Protein AF-A0A662RCU9-F1 (afdb_monomer)

Mean predicted aligned error: 6.01 Å

Solvent-accessible surface area (backbone atoms only — not comparable to full-atom values): 5966 Å² total; per-residue (Å²): 140,81,83,80,76,75,90,62,93,69,84,50,67,68,84,78,65,52,59,76,55,39,24,73,44,54,66,70,54,44,43,20,51,72,50,73,40,36,67,65,38,50,54,44,50,52,38,28,76,72,67,77,38,54,66,72,57,39,50,54,54,45,58,60,65,41,68,85,55,50,69,67,56,45,49,60,42,58,72,68,64,48,66,28,91,62,38,67,61,48,54,55,50,43,48,76,72,66,37,78

pLDDT: mean 91.44, std 13.83, range [39.72, 98.31]

Foldseek 3Di:
DDPPPPPDPPALEDDFDPAPTFWPHDLLLLLCVLLVNNVVLVVLVVCVVVVVDPPVRSVVVSVVSSPPRDPVSSCVSVVPIGTDPCSVVVVVVSVVVNGD

Radius of gyration: 18.91 Å; Cα contacts (8 Å, |Δi|>4): 83; chains: 1; bounding box: 43×23×54 Å

Structure (mmCIF, N/CA/C/O backbone):
data_AF-A0A662RCU9-F1
#
_entry.id   AF-A0A662RCU9-F1
#
loop_
_atom_site.group_PDB
_atom_site.id
_atom_site.type_symbol
_atom_site.label_atom_id
_atom_site.label_alt_id
_atom_site.label_comp_id
_atom_site.label_asym_id
_atom_site.label_entity_id
_atom_site.label_seq_id
_atom_site.pdbx_PDB_ins_code
_atom_site.Cartn_x
_atom_site.Cartn_y
_atom_site.Cartn_z
_atom_site.occupancy
_atom_site.B_iso_or_equiv
_atom_site.auth_seq_id
_atom_site.auth_comp_id
_atom_site.auth_asym_id
_atom_site.auth_atom_id
_atom_site.pdbx_PDB_model_num
ATOM 1 N N . MET A 1 1 ? 25.693 6.843 -37.646 1.00 43.75 1 MET A N 1
ATOM 2 C CA . MET A 1 1 ? 24.711 5.852 -37.158 1.00 43.75 1 MET A CA 1
ATOM 3 C C . MET A 1 1 ? 25.482 4.606 -36.757 1.00 43.75 1 MET A C 1
ATOM 5 O O . MET A 1 1 ? 25.888 3.867 -37.638 1.00 43.75 1 MET A O 1
ATOM 9 N N . SER A 1 2 ? 25.787 4.421 -35.472 1.00 39.72 2 SER A N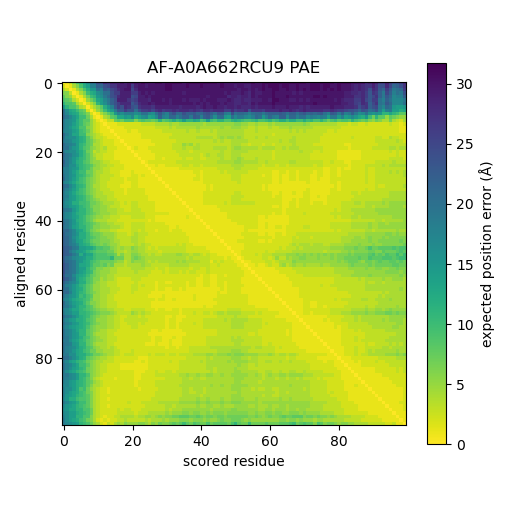 1
ATOM 10 C CA . SER A 1 2 ? 26.434 3.189 -35.005 1.00 39.72 2 SER A CA 1
ATOM 11 C C . SER A 1 2 ? 25.495 2.509 -34.022 1.00 39.72 2 SER A C 1
ATOM 13 O O . SER A 1 2 ? 25.375 2.923 -32.866 1.00 39.72 2 SER A O 1
ATOM 15 N N . SER A 1 3 ? 24.753 1.524 -34.532 1.00 49.75 3 SER A N 1
ATOM 16 C CA . SER A 1 3 ? 23.929 0.638 -33.723 1.00 49.75 3 SER A CA 1
ATOM 17 C C . SER A 1 3 ? 24.857 -0.180 -32.837 1.00 49.75 3 SER A C 1
ATOM 19 O O . SER A 1 3 ? 25.501 -1.126 -33.292 1.00 49.75 3 SER A O 1
ATOM 21 N N . HIS A 1 4 ? 24.915 0.172 -31.559 1.00 48.53 4 HIS A N 1
ATOM 22 C CA . HIS A 1 4 ? 25.450 -0.722 -30.548 1.00 48.53 4 HIS A CA 1
ATOM 23 C C . HIS A 1 4 ? 24.389 -1.796 -30.309 1.00 48.53 4 HIS A C 1
ATOM 25 O O . HIS A 1 4 ? 23.590 -1.712 -29.379 1.00 48.53 4 HIS A O 1
ATOM 31 N N . ALA A 1 5 ? 24.341 -2.784 -31.205 1.00 52.72 5 ALA A N 1
ATOM 32 C CA . ALA A 1 5 ? 23.656 -4.039 -30.954 1.00 52.72 5 ALA A CA 1
ATOM 33 C C . ALA A 1 5 ? 24.426 -4.744 -29.833 1.00 52.72 5 ALA A C 1
ATOM 35 O O . ALA A 1 5 ? 25.366 -5.504 -30.059 1.00 52.72 5 ALA A O 1
ATOM 36 N N . CYS A 1 6 ? 24.076 -4.399 -28.601 1.00 45.31 6 CYS A N 1
ATOM 37 C CA . CYS A 1 6 ? 24.573 -5.056 -27.415 1.00 45.31 6 CYS A CA 1
ATOM 38 C C . CYS A 1 6 ? 24.052 -6.502 -27.427 1.00 45.31 6 CYS A C 1
ATOM 40 O O . CYS A 1 6 ? 22.869 -6.771 -27.225 1.00 45.31 6 CYS A O 1
ATOM 42 N N . ASN A 1 7 ? 24.950 -7.430 -27.749 1.00 55.84 7 ASN A N 1
ATOM 43 C CA . ASN A 1 7 ? 24.698 -8.858 -27.898 1.00 55.84 7 ASN A CA 1
ATOM 44 C C .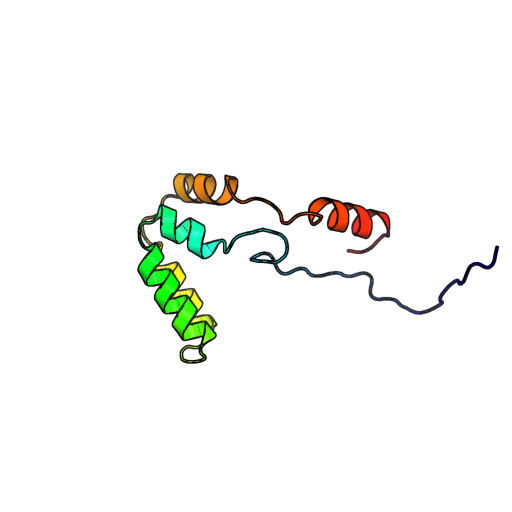 ASN A 1 7 ? 24.922 -9.574 -26.554 1.00 55.84 7 ASN A C 1
ATOM 46 O O . ASN A 1 7 ? 25.851 -10.360 -26.388 1.00 55.84 7 ASN A O 1
ATOM 50 N N . GLY A 1 8 ? 24.085 -9.242 -25.569 1.00 51.16 8 GLY A N 1
ATOM 51 C CA . GLY A 1 8 ? 24.011 -9.899 -24.265 1.00 51.16 8 GLY A CA 1
ATOM 52 C C . GLY A 1 8 ? 22.567 -10.310 -23.994 1.00 51.16 8 GLY A C 1
ATOM 53 O O . GLY A 1 8 ? 21.638 -9.606 -24.383 1.00 51.16 8 GLY A O 1
ATOM 54 N N . LYS A 1 9 ? 22.338 -11.458 -23.351 1.00 60.94 9 LYS A N 1
ATOM 55 C CA . LYS A 1 9 ? 21.009 -11.849 -22.854 1.00 60.94 9 LYS A CA 1
ATOM 56 C C . LYS A 1 9 ? 20.601 -10.901 -21.716 1.00 60.94 9 LYS A C 1
ATOM 58 O O . LYS A 1 9 ? 20.697 -11.267 -20.551 1.00 60.94 9 LYS A O 1
ATOM 63 N N . TYR A 1 10 ? 20.214 -9.667 -22.034 1.00 68.38 10 TYR A N 1
ATOM 64 C CA . TYR A 1 10 ? 19.720 -8.720 -21.039 1.00 68.38 10 TYR A CA 1
ATOM 65 C C . TYR A 1 10 ? 18.464 -9.291 -20.392 1.00 68.38 10 TYR A C 1
ATOM 67 O O . TYR A 1 10 ? 17.600 -9.836 -21.087 1.00 68.38 10 TYR A O 1
ATOM 75 N N . ALA A 1 11 ? 18.381 -9.180 -19.066 1.00 75.56 11 ALA A N 1
ATOM 76 C CA . ALA A 1 11 ? 17.164 -9.483 -18.335 1.00 75.56 11 ALA A CA 1
ATOM 77 C C . ALA A 1 11 ? 16.013 -8.683 -18.963 1.00 75.56 11 ALA A C 1
ATOM 79 O O . ALA A 1 11 ? 16.095 -7.464 -19.088 1.00 75.56 11 ALA A O 1
ATOM 80 N N . ARG A 1 12 ? 14.971 -9.389 -19.410 1.00 88.25 12 ARG A N 1
ATOM 81 C CA . ARG A 1 12 ? 13.743 -8.808 -19.981 1.00 88.25 12 ARG A CA 1
ATOM 82 C C . ARG A 1 12 ? 12.569 -8.932 -19.014 1.00 88.25 12 ARG A C 1
ATOM 84 O O . ARG A 1 12 ? 11.436 -9.066 -19.458 1.00 88.25 12 ARG A O 1
ATOM 91 N N . LEU A 1 13 ? 12.862 -8.989 -17.722 1.00 93.44 13 LEU A N 1
ATOM 92 C CA . LEU A 1 13 ? 11.884 -9.083 -16.649 1.00 93.44 13 LEU A CA 1
ATOM 93 C C . LEU A 1 13 ? 12.156 -7.942 -15.676 1.00 93.44 13 LEU A C 1
ATOM 95 O O . LEU A 1 13 ? 13.297 -7.797 -15.231 1.00 93.44 13 LEU A O 1
ATOM 99 N N . ILE A 1 14 ? 11.127 -7.164 -15.362 1.00 94.12 14 ILE A N 1
ATOM 100 C CA . ILE A 1 14 ? 11.165 -6.146 -14.316 1.00 94.12 14 ILE A CA 1
ATOM 101 C C . ILE A 1 14 ? 10.101 -6.502 -13.285 1.00 94.12 14 ILE A C 1
ATOM 103 O O . ILE A 1 14 ? 8.953 -6.766 -13.626 1.00 94.12 14 ILE A O 1
ATOM 107 N N . VAL A 1 15 ? 10.497 -6.523 -12.016 1.00 95.75 15 VAL A N 1
ATOM 108 C CA . VAL A 1 15 ? 9.585 -6.729 -10.892 1.00 95.75 15 VAL A CA 1
ATOM 109 C C . VAL A 1 15 ? 9.612 -5.460 -10.067 1.00 95.75 15 VAL A C 1
ATOM 111 O O . VAL A 1 15 ? 10.685 -4.997 -9.682 1.00 95.75 15 VAL A O 1
ATOM 114 N N . PHE A 1 16 ? 8.433 -4.902 -9.837 1.00 96.25 16 PHE A N 1
ATOM 115 C CA . PHE A 1 16 ? 8.249 -3.767 -8.954 1.00 96.25 16 PHE A CA 1
ATOM 116 C C . PHE A 1 16 ? 7.617 -4.259 -7.666 1.00 96.25 16 PHE A C 1
ATOM 118 O O . PHE A 1 16 ? 6.728 -5.113 -7.691 1.00 96.25 16 PHE A O 1
ATOM 125 N N . ASP A 1 17 ? 8.074 -3.691 -6.561 1.00 95.75 17 ASP A N 1
ATOM 126 C CA . ASP A 1 17 ? 7.237 -3.626 -5.377 1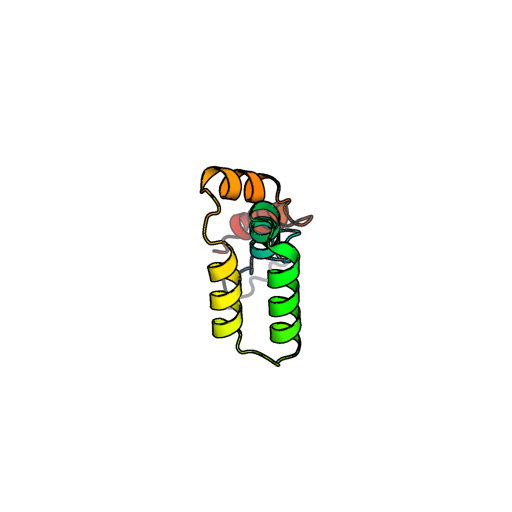.00 95.75 17 ASP A CA 1
ATOM 127 C C . ASP A 1 17 ? 6.034 -2.701 -5.648 1.00 95.75 17 ASP A C 1
ATOM 129 O O . ASP A 1 17 ? 6.030 -1.932 -6.616 1.00 95.75 17 ASP A O 1
ATOM 133 N N . MET A 1 18 ? 4.992 -2.799 -4.830 1.00 95.50 18 MET A N 1
ATOM 134 C CA . MET A 1 18 ? 3.774 -2.008 -4.984 1.00 95.50 18 MET A CA 1
ATOM 135 C C . MET A 1 18 ? 3.800 -0.788 -4.066 1.00 95.50 18 MET A C 1
ATOM 137 O O . MET A 1 18 ? 3.913 0.339 -4.563 1.00 95.50 18 MET A O 1
ATOM 141 N N . ASP A 1 19 ? 3.705 -1.031 -2.759 1.00 95.69 19 ASP A N 1
ATOM 142 C CA . ASP A 1 19 ? 3.636 -0.003 -1.724 1.00 95.69 19 ASP A CA 1
ATOM 143 C C . ASP A 1 19 ? 4.912 0.852 -1.741 1.00 95.69 19 ASP A C 1
ATOM 145 O O . ASP A 1 19 ? 6.016 0.353 -1.981 1.00 95.69 19 ASP A O 1
ATOM 149 N N . SER A 1 20 ? 4.757 2.169 -1.598 1.00 93.50 20 SER A N 1
ATOM 150 C CA . SER A 1 20 ? 5.857 3.146 -1.664 1.00 93.50 20 SER A CA 1
ATOM 151 C C . SER A 1 20 ? 6.768 3.046 -2.912 1.00 93.50 20 SER A C 1
ATOM 153 O O . SER A 1 20 ? 7.873 3.593 -2.932 1.00 93.50 20 SER A O 1
ATOM 155 N N . THR A 1 21 ? 6.320 2.366 -3.977 1.00 96.31 21 THR A N 1
ATOM 156 C CA . THR A 1 21 ? 7.082 2.142 -5.218 1.00 96.31 21 THR A CA 1
ATOM 157 C C . THR A 1 21 ? 6.255 2.508 -6.445 1.00 96.31 21 THR A C 1
ATOM 159 O O . THR A 1 21 ? 6.571 3.483 -7.128 1.00 96.31 21 THR A O 1
ATOM 162 N N . LEU A 1 22 ? 5.176 1.775 -6.732 1.00 97.50 22 LEU A N 1
ATOM 163 C CA . LEU A 1 22 ? 4.249 2.108 -7.821 1.00 97.50 22 LEU A CA 1
ATOM 164 C C . LEU A 1 22 ? 3.112 3.019 -7.361 1.00 97.50 22 LEU A C 1
ATOM 166 O O . LEU A 1 22 ? 2.555 3.755 -8.177 1.00 97.50 22 LEU A O 1
ATOM 170 N N . ILE A 1 23 ? 2.781 2.973 -6.075 1.00 97.12 23 ILE A N 1
ATOM 171 C CA . ILE A 1 23 ? 1.751 3.795 -5.442 1.00 97.12 23 ILE A CA 1
ATOM 172 C C . ILE A 1 23 ? 2.351 4.651 -4.327 1.00 97.12 23 ILE A C 1
ATOM 174 O O . ILE A 1 23 ? 3.325 4.251 -3.689 1.00 97.12 23 ILE A O 1
ATOM 178 N N . ASP A 1 24 ? 1.758 5.822 -4.103 1.00 94.81 24 ASP A N 1
ATOM 179 C CA . ASP A 1 24 ? 2.141 6.758 -3.036 1.00 94.81 24 ASP A CA 1
ATOM 180 C C . ASP A 1 24 ? 1.373 6.450 -1.741 1.00 94.81 24 ASP A C 1
ATOM 182 O O . ASP A 1 24 ? 0.657 7.286 -1.189 1.00 94.81 24 ASP A O 1
ATOM 186 N N . ALA A 1 25 ? 1.404 5.185 -1.326 1.00 94.88 25 ALA A N 1
ATOM 187 C CA . ALA A 1 25 ? 0.722 4.714 -0.130 1.00 94.88 25 ALA A CA 1
ATOM 188 C C . ALA A 1 25 ? 1.303 3.385 0.358 1.00 94.88 25 ALA A C 1
ATOM 190 O O . ALA A 1 25 ? 1.918 2.637 -0.404 1.00 94.88 25 ALA A O 1
ATOM 191 N N . GLU A 1 26 ? 1.004 3.085 1.620 1.00 95.19 26 GLU A N 1
ATOM 192 C CA . GLU A 1 26 ? 1.046 1.742 2.185 1.00 95.19 26 GLU A CA 1
ATOM 193 C C . GLU A 1 26 ? -0.390 1.205 2.217 1.00 95.19 26 GLU A C 1
ATOM 195 O O . GLU A 1 26 ? -1.226 1.668 2.998 1.00 95.19 26 GLU A O 1
ATOM 200 N N . THR A 1 27 ? -0.708 0.226 1.368 1.00 96.75 27 THR A N 1
ATOM 201 C CA . THR A 1 27 ? -2.085 -0.275 1.196 1.00 96.75 27 THR A CA 1
ATOM 202 C C . THR A 1 27 ? -2.697 -0.739 2.519 1.00 96.75 27 THR A C 1
ATOM 204 O O . THR A 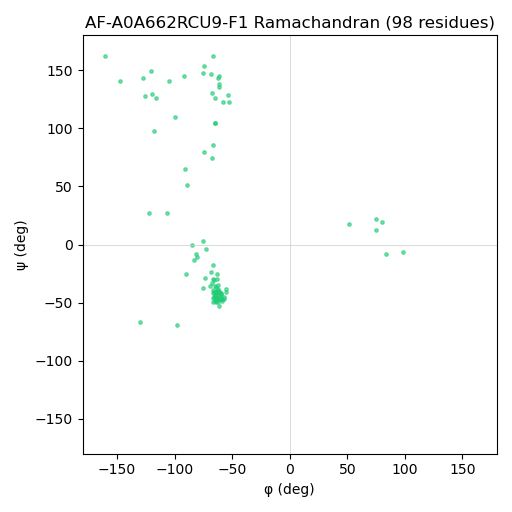1 27 ? -3.880 -0.523 2.787 1.00 96.75 27 THR A O 1
ATOM 207 N N . ILE A 1 28 ? -1.892 -1.367 3.379 1.00 96.75 28 ILE A N 1
ATOM 208 C CA . ILE A 1 28 ? -2.358 -1.858 4.678 1.00 96.75 28 ILE A CA 1
ATOM 209 C C . ILE A 1 28 ? -2.753 -0.726 5.633 1.00 96.75 28 ILE A C 1
ATOM 211 O O . ILE A 1 28 ? -3.669 -0.916 6.433 1.00 96.75 28 ILE A O 1
ATOM 215 N N . ASP A 1 29 ? -2.126 0.445 5.518 1.00 95.62 29 ASP A N 1
ATOM 216 C CA . ASP A 1 29 ? -2.436 1.608 6.347 1.00 95.62 29 ASP A CA 1
ATOM 217 C C . ASP A 1 29 ? -3.754 2.254 5.900 1.00 95.62 29 ASP A C 1
ATOM 219 O O . ASP A 1 29 ? -4.566 2.638 6.742 1.00 95.62 29 ASP A O 1
ATOM 223 N N . GLU A 1 30 ? -4.035 2.299 4.593 1.00 97.06 30 GLU A N 1
ATOM 224 C CA . GLU A 1 30 ? -5.329 2.773 4.077 1.00 97.06 30 GLU A CA 1
ATOM 225 C C . GLU A 1 30 ? -6.486 1.857 4.498 1.00 97.06 30 GLU A C 1
ATOM 227 O O . GLU A 1 30 ? -7.535 2.323 4.956 1.00 97.06 30 GLU A O 1
ATOM 232 N N . LEU A 1 31 ? -6.274 0.538 4.456 1.00 98.06 31 LEU A N 1
ATOM 233 C CA . LEU A 1 31 ? -7.238 -0.427 4.989 1.00 98.06 31 LEU A CA 1
ATOM 234 C C . LEU A 1 31 ? -7.425 -0.267 6.506 1.00 98.06 31 LEU A C 1
ATOM 236 O O . LEU A 1 31 ? -8.551 -0.349 7.002 1.00 98.06 31 LEU A O 1
ATOM 240 N N . ALA A 1 32 ? -6.347 -0.010 7.249 1.00 97.88 32 ALA A N 1
ATOM 241 C CA . ALA A 1 32 ? -6.399 0.197 8.693 1.00 97.88 32 ALA A CA 1
ATOM 242 C C . ALA A 1 32 ? -7.167 1.470 9.069 1.00 97.88 32 ALA A C 1
ATOM 244 O O . ALA A 1 32 ? -7.984 1.439 9.991 1.00 97.88 32 ALA A O 1
ATOM 245 N N . LYS A 1 33 ? -6.978 2.567 8.323 1.00 96.62 33 LYS A N 1
ATOM 246 C CA . LYS A 1 33 ? -7.768 3.800 8.470 1.00 96.62 33 LYS A CA 1
ATOM 247 C C . LYS A 1 33 ? -9.252 3.532 8.239 1.00 96.62 33 LYS A C 1
ATOM 249 O O . LYS A 1 33 ? -10.078 3.928 9.060 1.00 96.62 33 LYS A O 1
ATOM 254 N N . 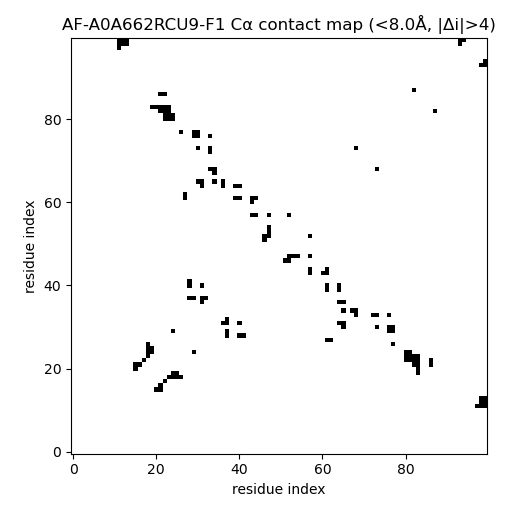ALA A 1 34 ? -9.600 2.804 7.177 1.00 97.12 34 ALA A N 1
ATOM 255 C CA . ALA A 1 34 ? -10.987 2.429 6.904 1.00 97.12 34 ALA A CA 1
ATOM 256 C C . ALA A 1 34 ? -11.585 1.538 8.011 1.00 97.12 34 ALA A C 1
ATOM 258 O O . ALA A 1 34 ? -12.764 1.674 8.354 1.00 97.12 34 ALA A O 1
ATOM 259 N N . ALA A 1 35 ? -10.777 0.663 8.610 1.00 97.50 35 ALA A N 1
ATOM 260 C CA . ALA A 1 35 ? -11.168 -0.192 9.729 1.00 97.50 35 ALA A CA 1
ATOM 261 C C . ALA A 1 35 ? -11.154 0.514 11.103 1.00 97.50 35 ALA A C 1
ATOM 263 O O . ALA A 1 35 ? -11.682 -0.041 12.063 1.00 97.50 35 ALA A O 1
ATOM 264 N N . GLY A 1 36 ? -10.604 1.730 11.206 1.00 97.62 36 GLY A N 1
ATOM 265 C CA . GLY A 1 36 ? -10.484 2.473 12.465 1.00 97.62 36 GLY A CA 1
ATOM 266 C C . GLY A 1 36 ? -9.390 1.956 13.408 1.00 97.62 36 GLY A C 1
ATOM 267 O O . GLY A 1 36 ? -9.471 2.211 14.602 1.00 97.62 36 GLY A O 1
ATOM 268 N N . VAL A 1 37 ? -8.395 1.235 12.881 1.00 98.25 37 VAL A N 1
ATOM 269 C CA . VAL A 1 37 ? -7.287 0.594 13.629 1.00 98.25 37 VAL A CA 1
ATOM 270 C C . VAL A 1 37 ? -5.910 1.075 13.147 1.00 98.25 37 VAL A C 1
ATOM 272 O O . VAL A 1 37 ? -4.920 0.339 13.164 1.00 98.25 37 VAL A O 1
ATOM 275 N N . GLY A 1 38 ? -5.863 2.298 12.611 1.00 97.44 38 GLY A N 1
ATOM 276 C CA . GLY A 1 38 ? -4.662 2.871 11.999 1.00 97.44 38 GLY A CA 1
ATOM 277 C C . GLY A 1 38 ? -3.486 2.969 12.970 1.00 97.44 38 GLY A C 1
ATOM 278 O O . GLY A 1 38 ? -2.370 2.595 12.616 1.00 97.44 38 GLY A O 1
ATOM 279 N N . ASP A 1 39 ? -3.745 3.399 14.205 1.00 97.62 39 ASP A N 1
ATOM 280 C CA . ASP A 1 39 ? -2.705 3.593 15.218 1.00 97.62 39 ASP A CA 1
ATOM 281 C C . ASP A 1 39 ? -2.072 2.258 15.643 1.00 97.62 39 ASP A C 1
ATOM 283 O O . ASP A 1 39 ? -0.848 2.145 15.760 1.00 97.62 39 ASP A O 1
ATOM 287 N N . GLU A 1 40 ? -2.880 1.209 15.817 1.00 97.88 40 GLU A N 1
ATOM 288 C CA . GLU A 1 40 ? -2.395 -0.127 16.165 1.00 97.88 40 GLU A CA 1
ATOM 289 C C . GLU A 1 40 ? -1.564 -0.750 15.040 1.00 97.88 40 GLU A C 1
ATOM 291 O O . GLU A 1 40 ? -0.543 -1.397 15.301 1.00 97.88 40 GLU A O 1
ATOM 296 N N . VAL A 1 41 ? -1.979 -0.552 13.785 1.00 97.88 41 VAL A N 1
ATOM 297 C CA . VAL A 1 41 ? -1.219 -1.012 12.616 1.00 97.88 41 VAL A CA 1
ATOM 298 C C . VAL A 1 41 ? 0.108 -0.262 12.504 1.00 97.88 41 VAL A C 1
ATOM 300 O O . VAL A 1 41 ? 1.143 -0.915 12.343 1.00 97.88 41 VAL A O 1
ATOM 303 N N . ALA A 1 42 ? 0.109 1.063 12.679 1.00 95.88 42 ALA A N 1
ATOM 304 C CA . ALA A 1 42 ? 1.315 1.888 12.638 1.00 95.88 42 ALA A CA 1
ATOM 305 C C . ALA A 1 42 ? 2.338 1.473 13.707 1.00 95.88 42 ALA A C 1
ATOM 3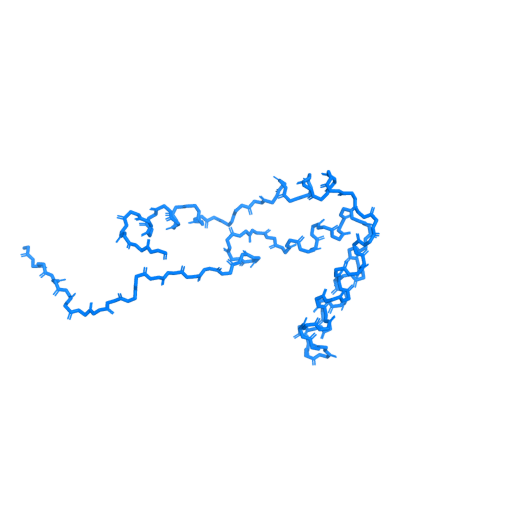07 O O . ALA A 1 42 ? 3.531 1.351 13.422 1.00 95.88 42 ALA A O 1
ATOM 308 N N . GLU A 1 43 ? 1.880 1.176 14.925 1.00 96.75 43 GLU A N 1
ATOM 309 C CA . GLU A 1 43 ? 2.754 0.710 16.003 1.00 96.75 43 GLU A CA 1
ATOM 310 C C . GLU A 1 43 ? 3.393 -0.652 15.686 1.00 96.75 43 GLU A C 1
ATOM 312 O O . GLU A 1 43 ? 4.591 -0.852 15.910 1.00 96.75 43 GLU A O 1
ATOM 317 N N . ILE A 1 44 ? 2.633 -1.594 15.113 1.00 96.81 44 ILE A N 1
ATOM 318 C CA . ILE A 1 44 ? 3.193 -2.883 14.678 1.00 96.81 44 ILE A CA 1
ATOM 319 C C . ILE A 1 44 ? 4.207 -2.677 13.548 1.00 96.81 44 ILE A C 1
ATOM 321 O O . ILE A 1 44 ? 5.282 -3.282 13.585 1.00 96.81 44 ILE A O 1
ATOM 325 N N . THR A 1 45 ? 3.895 -1.823 12.569 1.00 94.31 45 THR A N 1
ATOM 326 C CA . THR A 1 45 ? 4.798 -1.488 11.459 1.00 94.31 45 THR A CA 1
ATOM 327 C C . THR A 1 45 ? 6.110 -0.906 11.984 1.00 94.31 45 THR A C 1
ATOM 329 O O . THR A 1 45 ? 7.181 -1.405 11.639 1.00 94.31 45 THR A O 1
ATOM 332 N N . ARG A 1 46 ? 6.046 0.066 12.902 1.00 94.81 46 ARG A N 1
ATOM 333 C CA . ARG A 1 46 ? 7.225 0.682 13.528 1.00 94.81 46 ARG A CA 1
ATOM 334 C C . ARG A 1 46 ? 8.115 -0.354 14.214 1.00 94.81 46 ARG A C 1
ATOM 336 O O . ARG A 1 46 ? 9.327 -0.362 14.011 1.00 94.81 46 ARG A O 1
ATOM 343 N N . ARG A 1 47 ? 7.526 -1.259 15.000 1.00 95.44 47 ARG A N 1
ATOM 344 C CA . ARG A 1 47 ? 8.273 -2.329 15.682 1.00 95.44 47 ARG A CA 1
ATOM 345 C C . ARG A 1 47 ? 8.918 -3.305 14.698 1.00 95.44 47 ARG A C 1
ATOM 347 O O . ARG A 1 47 ? 10.067 -3.694 14.892 1.00 95.44 47 ARG A O 1
ATOM 354 N N . ALA A 1 48 ? 8.212 -3.674 13.631 1.00 94.94 48 ALA A N 1
ATOM 355 C CA . ALA A 1 48 ? 8.754 -4.542 12.588 1.00 94.94 48 ALA A CA 1
ATOM 356 C C . ALA A 1 48 ? 9.936 -3.888 11.856 1.00 94.94 48 ALA A C 1
ATOM 358 O O . ALA A 1 48 ? 10.982 -4.513 11.697 1.00 94.94 48 ALA A O 1
ATOM 359 N N . MET A 1 49 ? 9.813 -2.611 11.483 1.00 91.06 49 MET A N 1
ATOM 360 C CA . MET A 1 49 ? 10.884 -1.854 10.820 1.00 91.06 49 MET A CA 1
ATOM 361 C C . MET A 1 49 ? 12.108 -1.634 11.718 1.00 91.06 49 MET A C 1
ATOM 363 O O . MET A 1 49 ? 13.232 -1.616 11.223 1.00 91.06 49 MET A O 1
ATOM 367 N N . ASN A 1 50 ? 11.913 -1.538 13.035 1.00 96.12 50 ASN A N 1
ATOM 368 C CA . ASN A 1 50 ? 12.998 -1.501 14.019 1.00 96.12 50 ASN A CA 1
ATOM 369 C C . ASN A 1 50 ? 13.704 -2.859 14.217 1.00 96.12 50 ASN A C 1
ATOM 371 O O . ASN A 1 50 ? 14.651 -2.948 14.998 1.00 96.12 50 ASN A O 1
ATOM 375 N N . GLY A 1 51 ? 13.241 -3.927 13.559 1.00 94.50 51 GLY A N 1
ATOM 376 C CA . GLY A 1 51 ? 13.764 -5.281 13.744 1.00 94.50 51 GLY A CA 1
ATOM 377 C C . GLY A 1 51 ? 13.323 -5.947 15.052 1.00 94.50 51 GLY A C 1
ATOM 378 O O . GLY A 1 51 ? 13.868 -6.981 15.426 1.00 94.50 51 GLY A O 1
ATOM 379 N N . GLU A 1 52 ? 12.333 -5.383 15.751 1.00 95.50 52 GLU A N 1
ATOM 380 C CA . GLU A 1 52 ? 11.789 -5.931 17.003 1.00 95.50 52 GLU A CA 1
ATOM 381 C C . GLU A 1 52 ? 10.758 -7.049 16.761 1.00 95.50 52 GLU A C 1
ATOM 383 O O . GLU A 1 52 ? 10.283 -7.677 17.709 1.00 95.50 52 GLU A O 1
ATOM 388 N N . MET A 1 53 ? 10.362 -7.268 15.503 1.00 94.00 53 MET A N 1
ATOM 389 C CA . MET A 1 53 ? 9.361 -8.254 15.104 1.00 94.00 53 MET A CA 1
ATOM 390 C C . MET A 1 53 ? 9.677 -8.817 13.717 1.00 94.00 53 MET A C 1
ATOM 392 O O . MET A 1 53 ? 10.058 -8.073 12.816 1.00 94.00 53 MET A O 1
ATOM 396 N N . ASP A 1 54 ? 9.473 -10.125 13.537 1.00 95.94 54 ASP A N 1
ATOM 397 C CA . ASP A 1 54 ? 9.568 -10.770 12.226 1.00 95.94 54 ASP A CA 1
ATOM 398 C C . ASP A 1 54 ? 8.524 -10.201 11.251 1.00 95.94 54 ASP A C 1
ATOM 400 O O . ASP A 1 54 ? 7.379 -9.938 11.627 1.00 95.94 54 ASP A O 1
ATOM 404 N N . TYR A 1 55 ? 8.892 -10.067 9.975 1.00 91.50 55 TYR A N 1
ATOM 405 C CA . TYR A 1 55 ? 8.001 -9.534 8.942 1.00 91.50 55 TYR A CA 1
ATOM 406 C C . TYR A 1 55 ? 6.696 -10.336 8.825 1.00 91.50 55 TYR A C 1
ATOM 408 O O . TYR A 1 55 ? 5.606 -9.760 8.763 1.00 91.50 55 TYR A O 1
ATOM 416 N N . GLY A 1 56 ? 6.785 -11.669 8.819 1.00 96.00 56 GLY A N 1
ATOM 417 C CA . GLY A 1 56 ? 5.623 -12.541 8.687 1.00 96.00 56 GLY A CA 1
ATOM 418 C C . GLY A 1 56 ? 4.723 -12.495 9.920 1.00 96.00 56 GLY A C 1
ATOM 419 O O . GLY A 1 56 ? 3.499 -12.579 9.801 1.00 96.00 56 GLY A O 1
ATOM 420 N N . GLU A 1 57 ? 5.296 -12.360 11.115 1.00 96.81 57 GLU A N 1
ATOM 421 C CA . GLU A 1 57 ? 4.529 -12.102 12.337 1.00 96.81 57 GLU A CA 1
ATOM 422 C C . GLU A 1 57 ? 3.816 -10.742 12.276 1.00 96.81 57 GLU A C 1
ATOM 424 O O . GLU A 1 57 ? 2.602 -10.672 12.496 1.00 96.81 57 GLU A O 1
ATOM 429 N N . ALA A 1 58 ? 4.540 -9.682 11.916 1.00 96.94 58 ALA A N 1
ATOM 430 C CA . ALA A 1 58 ? 4.007 -8.330 11.812 1.00 96.94 58 ALA A CA 1
ATOM 431 C C . ALA A 1 58 ? 2.870 -8.236 10.793 1.00 96.94 58 ALA A C 1
ATOM 433 O O . ALA A 1 58 ? 1.835 -7.629 11.068 1.00 96.94 58 ALA A O 1
ATOM 434 N N . LEU A 1 59 ? 3.019 -8.864 9.624 1.00 96.88 59 LEU A N 1
ATOM 435 C CA . LEU A 1 59 ? 1.969 -8.909 8.608 1.00 96.88 59 LEU A CA 1
ATOM 436 C C . LEU A 1 59 ? 0.707 -9.608 9.130 1.00 96.88 59 LEU A C 1
ATOM 438 O O . LEU A 1 59 ? -0.387 -9.062 9.007 1.00 96.88 59 LEU A O 1
ATOM 442 N N . ARG A 1 60 ? 0.843 -10.776 9.774 1.00 98.00 60 ARG A N 1
ATOM 443 C CA . ARG A 1 60 ? -0.312 -11.500 10.336 1.00 98.00 60 ARG A CA 1
ATOM 444 C C . ARG A 1 60 ? -1.044 -10.681 11.394 1.00 98.00 60 ARG A C 1
ATOM 446 O O . ARG A 1 60 ? -2.272 -10.673 11.395 1.00 98.00 60 ARG A O 1
ATOM 453 N N . LYS A 1 61 ? -0.314 -9.992 12.277 1.00 98.00 61 LYS A N 1
ATOM 454 C CA . LYS A 1 61 ? -0.925 -9.139 13.306 1.00 98.00 61 LYS A CA 1
ATOM 455 C C . LYS A 1 61 ? -1.668 -7.956 12.688 1.00 98.00 61 LYS A C 1
ATOM 457 O O . LYS A 1 61 ? -2.819 -7.742 13.047 1.00 98.00 61 LYS A O 1
ATOM 462 N N . ARG A 1 62 ? -1.055 -7.243 11.736 1.00 98.25 62 ARG A N 1
ATOM 463 C CA . ARG A 1 62 ? -1.694 -6.103 11.056 1.00 98.25 62 ARG A CA 1
ATOM 464 C C . ARG A 1 62 ? -2.962 -6.527 10.314 1.00 98.25 62 ARG A C 1
ATOM 466 O O . ARG A 1 62 ? -4.010 -5.931 10.514 1.00 98.25 62 ARG A O 1
ATOM 473 N N . VAL A 1 63 ? -2.911 -7.624 9.555 1.00 97.88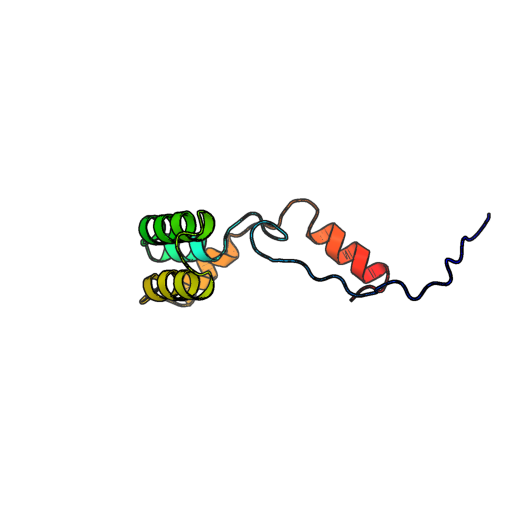 63 VAL A N 1
ATOM 474 C CA . VAL A 1 63 ? -4.091 -8.149 8.842 1.00 97.88 63 VAL A CA 1
ATOM 475 C C . VAL A 1 63 ? -5.185 -8.613 9.809 1.00 97.88 63 VAL A C 1
ATOM 477 O O . VAL A 1 63 ? -6.367 -8.415 9.540 1.00 97.88 63 VAL A O 1
ATOM 480 N N . ALA A 1 64 ? -4.828 -9.199 10.956 1.00 98.19 64 ALA A N 1
ATOM 481 C CA . ALA A 1 64 ? -5.813 -9.625 11.950 1.00 98.19 64 ALA A CA 1
ATOM 482 C C . ALA A 1 64 ? -6.623 -8.457 12.541 1.00 98.19 64 ALA A C 1
ATOM 484 O O . ALA A 1 64 ? -7.786 -8.663 12.895 1.00 98.19 64 ALA A O 1
ATOM 485 N N . LEU A 1 65 ? -6.037 -7.255 12.623 1.00 98.25 65 LEU A N 1
ATOM 486 C CA . LEU A 1 65 ? -6.719 -6.041 13.086 1.00 98.25 65 LEU A CA 1
ATOM 487 C C . LEU A 1 65 ? -7.795 -5.556 12.107 1.00 98.25 65 LEU A C 1
ATOM 489 O O . LEU A 1 65 ? -8.758 -4.929 12.529 1.00 98.25 65 LEU A O 1
ATOM 493 N N . LEU A 1 66 ? -7.701 -5.918 10.825 1.00 98.25 66 LEU A N 1
ATOM 494 C CA . LEU A 1 66 ? -8.693 -5.556 9.805 1.00 98.25 66 LEU A CA 1
ATOM 495 C C . LEU A 1 66 ? -9.996 -6.375 9.906 1.00 98.25 66 LEU A C 1
ATOM 497 O O . LEU A 1 66 ? -10.892 -6.245 9.069 1.00 98.25 66 LEU A O 1
ATOM 501 N N . ARG A 1 67 ? -10.125 -7.257 10.907 1.00 97.62 67 ARG A N 1
ATOM 502 C CA . ARG A 1 67 ? -11.317 -8.090 11.103 1.00 97.62 67 ARG A CA 1
ATOM 503 C C . ARG A 1 67 ? -12.565 -7.219 11.259 1.00 97.62 67 ARG A C 1
ATOM 505 O O . ARG A 1 67 ? -12.677 -6.449 12.202 1.00 97.62 67 ARG A O 1
ATOM 512 N N . GLY A 1 68 ? -13.544 -7.445 10.387 1.00 97.12 68 GLY A N 1
ATOM 513 C CA . GLY A 1 68 ? -14.814 -6.714 10.391 1.00 97.12 68 GLY A CA 1
ATOM 514 C C . GLY A 1 68 ? -14.874 -5.566 9.382 1.00 97.12 68 GLY A C 1
ATOM 515 O O . GLY A 1 68 ? -15.954 -5.017 9.179 1.00 97.12 68 GLY A O 1
ATOM 516 N N . LEU A 1 69 ? -13.767 -5.244 8.700 1.00 98.12 69 LEU A N 1
ATOM 517 C CA . LEU A 1 69 ? -13.799 -4.375 7.526 1.00 98.12 69 LEU A CA 1
ATOM 518 C C . LEU A 1 69 ? -14.580 -5.065 6.398 1.00 98.12 69 LEU A C 1
ATOM 520 O O . LEU A 1 69 ? -14.280 -6.207 6.041 1.00 98.12 69 LEU A O 1
ATOM 524 N N . SER A 1 70 ? -15.592 -4.388 5.852 1.00 98.19 70 SER A N 1
ATOM 525 C CA . SER A 1 70 ? -16.336 -4.913 4.706 1.00 98.19 70 SER A CA 1
ATOM 526 C C . SER A 1 70 ? -15.515 -4.788 3.424 1.00 98.19 70 SER A C 1
ATOM 528 O O . SER A 1 70 ? -14.661 -3.909 3.299 1.00 98.19 70 SER A O 1
ATOM 530 N N . VAL A 1 71 ? -15.790 -5.663 2.456 1.00 97.81 71 VAL A N 1
ATOM 531 C CA . VAL A 1 71 ? -15.094 -5.655 1.163 1.00 97.81 71 VAL A CA 1
ATOM 532 C C . VAL A 1 71 ? -15.354 -4.348 0.419 1.00 97.81 71 VAL A C 1
ATOM 534 O O . VAL A 1 71 ? -14.439 -3.794 -0.173 1.00 97.81 71 VAL A O 1
ATOM 537 N N . GLU A 1 72 ? -16.570 -3.816 0.502 1.00 98.31 72 GLU A N 1
ATOM 538 C CA . GLU A 1 72 ? -16.958 -2.565 -0.150 1.00 98.31 72 GLU A CA 1
ATOM 539 C C . GLU A 1 72 ? -16.131 -1.393 0.386 1.00 98.31 72 GLU A C 1
ATOM 541 O O . GLU A 1 72 ? -15.540 -0.657 -0.394 1.00 98.31 72 GLU A O 1
ATOM 546 N N . ARG A 1 73 ? -15.993 -1.277 1.715 1.00 97.81 73 ARG A N 1
ATOM 547 C CA . ARG A 1 73 ? -15.171 -0.226 2.336 1.00 97.81 73 ARG A CA 1
ATOM 548 C C . ARG A 1 73 ? -13.682 -0.414 2.060 1.00 97.81 73 ARG A C 1
ATOM 550 O O . ARG A 1 73 ? -12.956 0.569 1.958 1.00 97.81 73 ARG A O 1
ATOM 557 N N . ALA A 1 74 ? -13.219 -1.660 1.952 1.00 97.81 74 ALA A N 1
ATOM 558 C CA . ALA A 1 74 ? -11.846 -1.950 1.557 1.00 97.81 74 ALA A CA 1
ATOM 559 C C . ALA A 1 74 ? -11.572 -1.501 0.113 1.00 97.81 74 ALA A C 1
ATOM 561 O O . ALA A 1 74 ? -10.550 -0.868 -0.130 1.00 97.81 74 ALA A O 1
ATOM 562 N N . ILE A 1 75 ? -12.494 -1.778 -0.818 1.00 98.06 75 ILE A N 1
ATOM 563 C CA . ILE A 1 75 ? -12.413 -1.329 -2.217 1.00 98.06 75 ILE A CA 1
ATOM 564 C C . ILE A 1 75 ? -12.425 0.200 -2.284 1.00 98.06 75 ILE A C 1
ATOM 566 O O . ILE A 1 75 ? -11.532 0.786 -2.886 1.00 98.06 75 ILE A O 1
ATOM 570 N N . GLU A 1 76 ? -13.369 0.849 -1.598 1.00 97.81 76 GLU A N 1
ATOM 571 C CA . GLU A 1 76 ? -13.441 2.313 -1.535 1.00 97.81 76 GLU A CA 1
ATOM 572 C C . GLU A 1 76 ? -12.130 2.933 -1.038 1.00 97.81 76 GLU A C 1
ATOM 574 O O . GLU A 1 76 ? -11.700 3.946 -1.581 1.00 97.81 76 GLU A O 1
ATOM 579 N N . ALA A 1 77 ? -11.483 2.326 -0.036 1.00 96.31 77 ALA A N 1
ATOM 580 C CA . ALA A 1 77 ? -10.209 2.805 0.490 1.00 96.31 77 ALA A CA 1
ATOM 581 C C . ALA A 1 77 ? -9.069 2.675 -0.532 1.00 96.31 77 ALA A C 1
ATOM 583 O O . ALA A 1 77 ? -8.315 3.628 -0.728 1.00 96.31 77 ALA A O 1
ATOM 584 N N . VAL A 1 78 ? -8.947 1.526 -1.209 1.00 96.06 78 VAL A N 1
ATOM 585 C CA . VAL A 1 78 ? -7.863 1.315 -2.186 1.00 96.06 78 VAL A CA 1
ATOM 586 C C . VAL A 1 78 ? -8.075 2.089 -3.488 1.00 96.06 78 VAL A C 1
ATOM 588 O O . VAL A 1 78 ? -7.096 2.502 -4.103 1.00 96.06 78 VAL A O 1
ATOM 591 N N . ASP A 1 79 ? -9.322 2.361 -3.881 1.00 96.44 79 ASP A N 1
ATOM 592 C CA . ASP A 1 79 ? -9.649 3.130 -5.092 1.00 96.44 79 ASP A CA 1
ATOM 593 C C . ASP A 1 79 ? -9.221 4.607 -5.001 1.00 96.44 79 ASP A C 1
ATOM 595 O O . ASP A 1 79 ? -9.108 5.285 -6.023 1.00 96.44 79 ASP A O 1
ATOM 599 N N . GLN A 1 80 ? -8.963 5.123 -3.793 1.00 93.62 80 GLN A N 1
ATOM 600 C CA . GLN A 1 80 ? -8.439 6.481 -3.598 1.00 93.62 80 GLN A CA 1
ATOM 601 C C . GLN A 1 80 ? -6.913 6.569 -3.743 1.00 93.62 80 GLN A C 1
ATOM 603 O O . GLN A 1 80 ? -6.375 7.677 -3.846 1.00 93.62 80 GLN A O 1
ATOM 608 N N . ILE A 1 81 ? -6.203 5.435 -3.757 1.00 96.31 81 ILE A N 1
ATOM 609 C CA . ILE A 1 81 ? -4.740 5.410 -3.796 1.00 96.31 81 ILE A CA 1
ATOM 610 C C . ILE A 1 81 ? -4.241 5.939 -5.142 1.00 96.31 81 ILE A C 1
ATOM 612 O O . ILE A 1 81 ? -4.666 5.506 -6.214 1.00 96.31 81 ILE A O 1
ATOM 616 N N . GLN A 1 82 ? -3.299 6.877 -5.079 1.00 96.19 82 GLN A N 1
ATOM 617 C CA . GLN A 1 82 ? -2.683 7.462 -6.261 1.00 96.19 82 GLN A CA 1
ATOM 618 C C . GLN A 1 82 ? -1.423 6.692 -6.658 1.00 96.19 82 GLN A C 1
ATOM 620 O O . GLN A 1 82 ? -0.653 6.225 -5.816 1.00 96.19 82 GLN A O 1
ATOM 625 N N . TYR A 1 83 ? -1.188 6.590 -7.965 1.00 97.44 83 TYR A N 1
ATOM 626 C CA . TYR A 1 83 ? 0.094 6.116 -8.476 1.00 97.44 83 TYR A CA 1
ATOM 627 C C . TYR A 1 83 ? 1.197 7.132 -8.192 1.00 97.44 83 TYR A C 1
ATOM 629 O O . TYR A 1 83 ? 0.974 8.342 -8.278 1.00 97.44 83 TYR A O 1
ATOM 637 N N . ASN A 1 84 ? 2.411 6.635 -7.957 1.00 97.62 84 ASN A N 1
ATOM 638 C CA . ASN A 1 84 ? 3.585 7.493 -7.901 1.00 97.62 84 ASN A CA 1
ATOM 639 C C . ASN A 1 84 ? 3.799 8.210 -9.247 1.00 97.62 84 ASN A C 1
ATOM 641 O O . ASN A 1 84 ? 3.572 7.617 -10.313 1.00 97.62 84 ASN A O 1
ATOM 645 N N . PRO A 1 85 ? 4.279 9.468 -9.240 1.00 97.75 85 PRO A N 1
ATOM 646 C CA . PRO A 1 85 ? 4.594 10.191 -10.466 1.00 97.75 85 PRO A CA 1
ATOM 647 C C . PRO A 1 85 ? 5.551 9.397 -11.364 1.00 97.75 85 PRO A C 1
ATOM 649 O O . PRO A 1 85 ? 6.604 8.941 -10.919 1.00 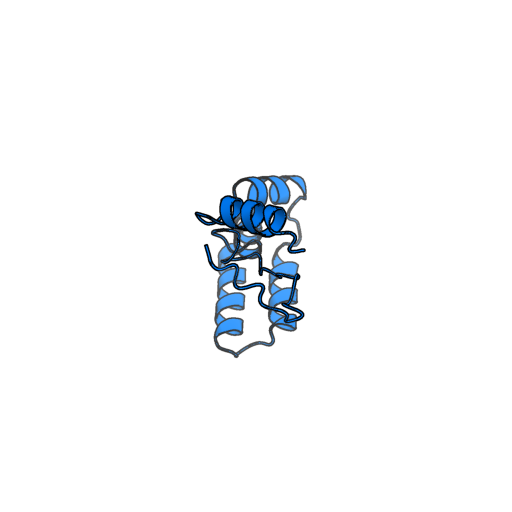97.75 85 PRO A O 1
ATOM 652 N N . GLY A 1 86 ? 5.202 9.232 -12.641 1.00 97.31 86 GLY A N 1
ATOM 653 C CA . GLY A 1 86 ? 6.025 8.486 -13.594 1.00 97.31 86 GLY A CA 1
ATOM 654 C C . GLY A 1 86 ? 5.820 6.967 -13.577 1.00 97.31 86 GLY A C 1
ATOM 655 O O . GLY A 1 86 ? 6.359 6.293 -14.455 1.00 97.31 86 GLY A O 1
ATOM 656 N N . ALA A 1 87 ? 5.062 6.401 -12.627 1.00 97.44 87 ALA A N 1
ATOM 657 C CA . ALA A 1 87 ? 4.861 4.952 -12.540 1.00 97.44 87 ALA A CA 1
ATOM 658 C C . ALA A 1 87 ? 4.147 4.401 -13.784 1.00 97.44 87 ALA A C 1
ATOM 660 O O . ALA A 1 87 ? 4.567 3.394 -14.360 1.00 97.44 87 ALA A O 1
ATOM 661 N N . LYS A 1 88 ? 3.103 5.096 -14.252 1.00 96.50 88 LYS A N 1
ATOM 662 C CA . LYS A 1 88 ? 2.361 4.711 -15.459 1.00 96.50 88 LYS A CA 1
ATOM 663 C C . LYS A 1 88 ? 3.247 4.796 -16.703 1.00 96.50 88 LYS A C 1
ATOM 665 O O . LYS A 1 88 ? 3.323 3.844 -17.476 1.00 96.50 88 LYS A O 1
ATOM 670 N N . GLU A 1 89 ? 3.953 5.908 -16.867 1.00 97.88 89 GLU A N 1
ATOM 671 C CA . GLU A 1 89 ? 4.852 6.174 -17.987 1.00 97.88 89 GLU A CA 1
ATOM 672 C C . GLU A 1 89 ? 5.998 5.161 -18.038 1.00 97.88 89 GLU A C 1
ATOM 674 O O . GLU A 1 89 ? 6.367 4.690 -19.117 1.00 97.88 89 GLU A O 1
ATOM 679 N N . LEU A 1 90 ? 6.539 4.795 -16.873 1.00 96.44 90 LEU A N 1
ATOM 680 C CA . LEU A 1 90 ? 7.559 3.767 -16.735 1.00 96.44 90 LEU A CA 1
ATOM 681 C C . LEU A 1 90 ? 7.034 2.415 -17.217 1.00 96.44 90 LEU A C 1
ATOM 683 O O . LEU A 1 90 ? 7.662 1.806 -18.084 1.00 96.44 90 LEU A O 1
ATOM 687 N N . VAL A 1 91 ? 5.883 1.969 -16.702 1.00 96.00 91 VAL A N 1
ATOM 688 C CA . VAL A 1 91 ? 5.265 0.689 -17.082 1.00 96.00 91 VAL A CA 1
ATOM 689 C C . VAL A 1 91 ? 4.968 0.648 -18.583 1.00 96.00 91 VAL A C 1
ATOM 691 O O . VAL A 1 91 ? 5.333 -0.314 -19.265 1.00 96.00 91 VAL A O 1
ATOM 694 N N . ASP A 1 92 ? 4.370 1.705 -19.130 1.00 96.62 92 ASP A N 1
ATOM 695 C CA . ASP A 1 92 ? 4.055 1.793 -20.558 1.00 96.62 92 ASP A CA 1
ATOM 696 C C . ASP A 1 92 ? 5.334 1.755 -21.412 1.00 96.62 92 ASP A C 1
ATOM 698 O O . ASP A 1 92 ? 5.406 1.048 -22.428 1.00 96.62 92 ASP A O 1
ATOM 702 N N . ARG A 1 93 ? 6.396 2.441 -20.970 1.00 96.19 93 ARG A N 1
ATOM 703 C CA . ARG A 1 93 ? 7.678 2.452 -21.675 1.00 96.19 93 ARG A CA 1
ATOM 704 C C . ARG A 1 93 ? 8.354 1.087 -21.658 1.00 96.19 93 ARG A C 1
ATOM 706 O O . ARG A 1 93 ? 8.767 0.625 -22.722 1.00 96.19 93 ARG A O 1
ATOM 713 N N . VAL A 1 94 ? 8.473 0.430 -20.506 1.00 94.50 94 VAL A N 1
ATOM 714 C CA . VAL A 1 94 ? 9.158 -0.873 -20.425 1.00 94.50 94 VAL A CA 1
ATOM 715 C C . VAL A 1 94 ? 8.403 -1.947 -21.212 1.00 94.50 94 VAL A C 1
ATOM 717 O O . VAL A 1 94 ? 9.035 -2.732 -21.924 1.00 94.50 94 VAL A O 1
ATOM 720 N N . ARG A 1 95 ? 7.061 -1.901 -21.220 1.00 93.75 95 ARG A N 1
ATOM 721 C CA . ARG A 1 95 ? 6.231 -2.765 -22.076 1.00 93.75 95 ARG A CA 1
ATOM 722 C C . ARG A 1 95 ? 6.497 -2.525 -23.561 1.00 93.75 95 ARG A C 1
ATOM 724 O O . ARG A 1 95 ? 6.689 -3.489 -24.300 1.00 93.75 95 ARG A O 1
ATOM 731 N N . SER A 1 96 ? 6.580 -1.266 -24.005 1.00 95.19 96 SER A N 1
ATOM 732 C CA . SER A 1 96 ? 6.898 -0.946 -25.411 1.00 95.19 96 SER A CA 1
ATOM 733 C C . SER A 1 96 ? 8.292 -1.424 -25.847 1.00 95.19 96 SER A C 1
ATOM 735 O O . SER A 1 96 ? 8.514 -1.701 -27.023 1.00 95.19 96 SER A O 1
ATOM 737 N N . LEU A 1 97 ? 9.223 -1.565 -24.897 1.00 93.38 97 LEU A N 1
ATOM 738 C CA . LEU A 1 97 ? 10.579 -2.073 -25.121 1.00 93.38 97 LEU A CA 1
ATOM 739 C C . LEU A 1 97 ? 10.666 -3.612 -25.083 1.00 93.38 97 LEU A C 1
ATOM 741 O O . LEU A 1 97 ? 11.746 -4.170 -25.278 1.00 93.38 97 LEU A O 1
ATOM 745 N N . GLY A 1 98 ? 9.550 -4.309 -24.851 1.00 92.12 98 GLY A N 1
ATOM 746 C CA . GLY A 1 98 ? 9.489 -5.771 -24.826 1.00 92.12 98 GLY A CA 1
ATOM 747 C C . GLY A 1 98 ? 9.978 -6.406 -23.522 1.00 92.12 98 GLY A C 1
ATOM 748 O O . GLY A 1 98 ? 10.326 -7.593 -23.524 1.00 92.12 98 GLY A O 1
ATOM 749 N N . TYR A 1 99 ? 10.020 -5.636 -22.430 1.00 91.88 99 TYR A N 1
ATOM 750 C CA . TYR A 1 99 ? 10.167 -6.185 -21.084 1.00 91.88 99 TYR A CA 1
ATOM 751 C C . TYR A 1 99 ? 8.839 -6.798 -20.628 1.00 91.88 99 TYR A C 1
ATOM 753 O O . TYR A 1 99 ? 7.762 -6.343 -21.023 1.00 91.88 99 TYR A O 1
ATOM 761 N N . ARG A 1 100 ? 8.944 -7.858 -19.830 1.00 85.19 100 ARG A N 1
ATOM 762 C CA . ARG A 1 100 ? 7.847 -8.439 -19.061 1.00 85.19 100 ARG A CA 1
ATOM 763 C C . ARG A 1 100 ? 7.851 -7.884 -17.652 1.00 85.19 100 ARG A C 1
ATOM 765 O O . ARG A 1 100 ? 8.968 -7.634 -17.142 1.00 85.19 100 ARG A O 1
#

Nearest PDB structures (foldseek):
  1l7p-assembly2_B  TM=8.980E-01  e=2.860E-06  Methanocaldococcus jannaschii
  1j97-assembly2_B  TM=8.960E-01  e=4.389E-06  Methanocaldococcus jannaschii
  5jlp-assembly1_A  TM=9.166E-01  e=2.589E-05  Mycobacterium avium 104
  4eze-assembly2_B  TM=9.291E-01  e=5.395E-05  Salmonella enterica subsp. enterica serovar Typhi str. Ty2
  4eze-assembly1_A  TM=9.221E-01  e=1.271E-04  Salmonella enterica subsp. enterica serovar Typhi str. Ty2

Secondary structure (DSSP, 8-state):
-------S---------STTTTBSS-HHHHHHHHHT-HHHHHHHHHHHHTTSS-HHHHHHHHHHHTTT--HHHHHHHHHTPPBPTTHHHHHHHHHHTT--

Sequence (100 aa):
MSSHACNGKYARLIVFDMDSTLIDAETIDELAKAAGVGDEVAEITRRAM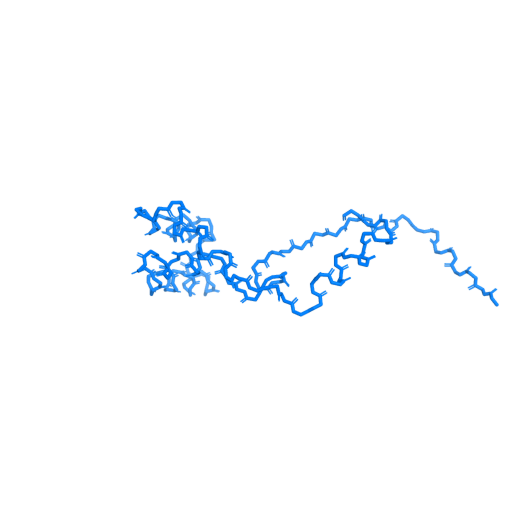NGEMDYGEALRKRVALLRGLSVERAIEAVDQIQYNPGAKELVDRVRSLGYR